Protein AF-A0A7X9R097-F1 (afdb_monomer_lite)

Foldseek 3Di:
DLQVVLVVVCVVCPCCLVPNDDDPVQCPPPHHHDDCVVCVPRSSNVSVVVSVSSVVSHD

Structure (mmCIF, N/CA/C/O backbone):
data_AF-A0A7X9R097-F1
#
_entry.id   AF-A0A7X9R097-F1
#
loop_
_atom_site.group_PDB
_atom_site.id
_atom_site.type_symbol
_atom_site.label_atom_id
_atom_site.label_alt_id
_atom_site.label_comp_id
_atom_site.label_asym_id
_atom_site.label_entity_id
_atom_site.label_seq_id
_atom_site.pdbx_PDB_ins_code
_atom_site.Cartn_x
_atom_site.Cartn_y
_atom_site.Cartn_z
_atom_site.occupancy
_atom_site.B_iso_or_equiv
_atom_site.auth_seq_id
_atom_site.auth_comp_id
_atom_site.auth_asym_id
_atom_site.auth_atom_id
_atom_site.pdbx_PDB_model_num
ATOM 1 N N . MET A 1 1 ? 1.553 7.532 -19.094 1.00 76.12 1 MET A N 1
ATOM 2 C CA . MET A 1 1 ? 1.870 8.075 -17.748 1.00 76.12 1 MET A CA 1
ATOM 3 C C . MET A 1 1 ? 1.608 7.071 -16.632 1.00 76.12 1 MET A C 1
ATOM 5 O O . MET A 1 1 ? 2.522 6.835 -15.854 1.00 76.12 1 MET A O 1
ATOM 9 N N . ARG A 1 2 ? 0.425 6.435 -16.574 1.00 85.00 2 ARG A N 1
ATOM 10 C CA . ARG A 1 2 ? 0.126 5.383 -15.582 1.00 85.00 2 ARG A CA 1
ATOM 11 C C . ARG A 1 2 ? 1.170 4.258 -15.564 1.00 85.00 2 ARG A C 1
ATOM 13 O O . ARG A 1 2 ? 1.680 3.966 -14.491 1.00 85.00 2 ARG A O 1
ATOM 20 N N . ALA A 1 3 ? 1.533 3.717 -16.730 1.00 87.31 3 ALA A N 1
ATOM 21 C CA . ALA A 1 3 ? 2.522 2.642 -16.828 1.00 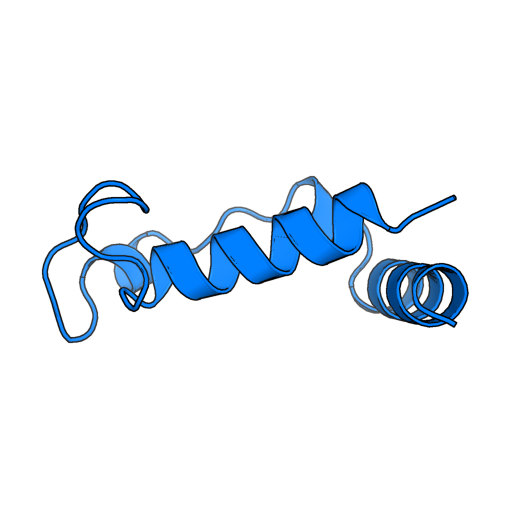87.31 3 ALA A CA 1
ATOM 22 C C . ALA A 1 3 ? 3.906 3.035 -16.298 1.00 87.31 3 ALA A C 1
ATOM 24 O O . ALA A 1 3 ? 4.465 2.343 -15.459 1.00 87.31 3 ALA A O 1
ATOM 25 N N . ALA A 1 4 ? 4.412 4.210 -16.684 1.00 88.94 4 ALA A N 1
ATOM 26 C CA . ALA A 1 4 ? 5.681 4.729 -16.173 1.00 88.94 4 ALA A CA 1
ATOM 27 C C . ALA A 1 4 ? 5.682 4.861 -14.638 1.00 88.94 4 ALA A C 1
ATOM 29 O O . ALA A 1 4 ? 6.608 4.388 -13.988 1.00 88.94 4 ALA A O 1
ATOM 30 N N . LEU A 1 5 ? 4.620 5.429 -14.050 1.00 90.44 5 LEU A N 1
ATOM 31 C CA . LEU A 1 5 ? 4.499 5.553 -12.594 1.00 90.44 5 LEU A CA 1
ATO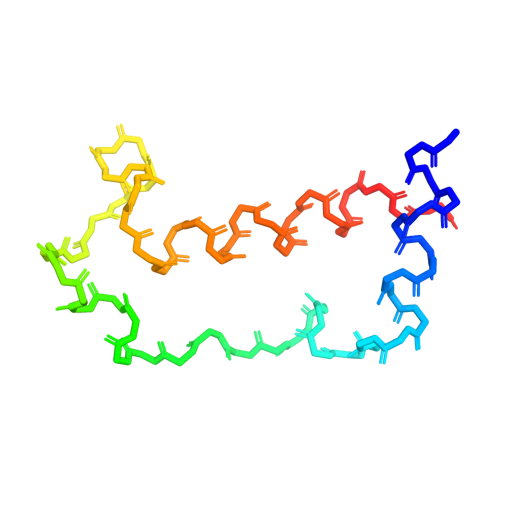M 32 C C . LEU A 1 5 ? 4.414 4.183 -11.906 1.00 90.44 5 LEU A C 1
ATOM 34 O O . LEU A 1 5 ? 5.075 3.966 -10.893 1.00 90.44 5 LEU A O 1
ATOM 38 N N . CYS A 1 6 ? 3.628 3.253 -12.453 1.00 88.88 6 CYS A N 1
ATOM 39 C CA . CYS A 1 6 ? 3.506 1.901 -11.907 1.00 88.88 6 CYS A CA 1
ATOM 40 C C . CYS A 1 6 ? 4.839 1.148 -11.985 1.00 88.88 6 CYS A C 1
ATOM 42 O O . CYS A 1 6 ? 5.226 0.521 -11.005 1.00 88.88 6 CYS A O 1
ATOM 44 N N . ASN A 1 7 ? 5.582 1.294 -13.084 1.00 88.12 7 ASN A N 1
ATOM 45 C CA . ASN A 1 7 ? 6.918 0.726 -13.259 1.00 88.12 7 ASN A CA 1
ATOM 46 C C . ASN A 1 7 ? 7.944 1.330 -12.290 1.00 88.12 7 ASN A C 1
ATOM 48 O O . ASN A 1 7 ? 8.747 0.596 -11.714 1.00 88.12 7 ASN A O 1
ATOM 52 N N . THR A 1 8 ? 7.894 2.639 -12.024 1.00 91.06 8 THR A N 1
ATOM 53 C CA . THR A 1 8 ? 8.739 3.266 -10.994 1.00 91.06 8 THR A CA 1
ATOM 54 C C . THR A 1 8 ? 8.397 2.747 -9.598 1.00 91.06 8 THR A C 1
ATOM 56 O O . THR A 1 8 ? 9.293 2.346 -8.859 1.00 91.06 8 THR A O 1
ATOM 59 N N . LEU A 1 9 ? 7.113 2.698 -9.233 1.00 87.31 9 LEU A N 1
ATOM 60 C CA . LEU A 1 9 ? 6.678 2.170 -7.936 1.00 87.31 9 LEU A CA 1
ATOM 61 C C . LEU A 1 9 ? 7.050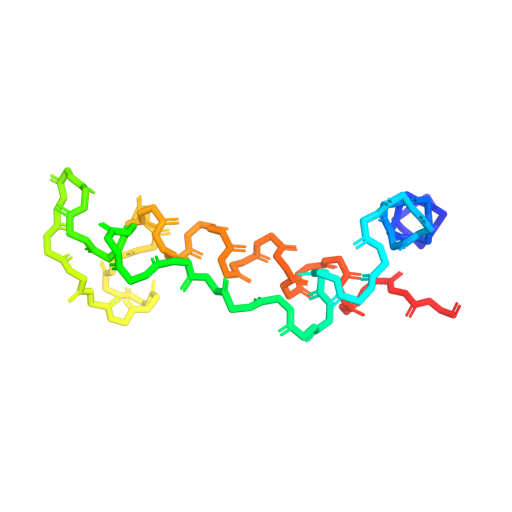 0.691 -7.786 1.00 87.31 9 LEU A C 1
ATOM 63 O O . LEU A 1 9 ? 7.541 0.281 -6.736 1.00 87.31 9 LEU A O 1
ATOM 67 N N . PHE A 1 10 ? 6.886 -0.103 -8.841 1.00 86.56 10 PHE A N 1
ATOM 68 C CA . PHE A 1 10 ? 7.317 -1.493 -8.857 1.00 86.56 10 PHE A CA 1
ATOM 69 C C . PHE A 1 10 ? 8.835 -1.622 -8.712 1.00 86.56 10 PHE A C 1
ATOM 71 O O . PHE A 1 10 ? 9.293 -2.461 -7.951 1.00 86.56 10 PHE A O 1
ATOM 78 N N . THR A 1 11 ? 9.625 -0.754 -9.343 1.00 88.25 11 THR A N 1
ATOM 79 C CA . THR A 1 11 ? 11.088 -0.734 -9.173 1.00 88.25 11 THR A CA 1
ATOM 80 C C . THR A 1 11 ? 11.494 -0.427 -7.728 1.00 88.25 11 THR A C 1
ATOM 82 O O . THR A 1 11 ? 12.396 -1.063 -7.192 1.00 88.25 11 THR A O 1
ATOM 85 N N . VAL A 1 12 ? 10.817 0.521 -7.073 1.00 89.00 12 VAL A N 1
ATOM 86 C CA . VAL A 1 12 ? 11.153 0.959 -5.706 1.00 89.00 12 VAL A CA 1
ATOM 87 C C . VAL A 1 12 ? 10.735 -0.065 -4.652 1.00 89.00 12 VAL A C 1
ATOM 89 O O . VAL A 1 12 ? 11.494 -0.365 -3.734 1.00 89.00 12 VAL A O 1
ATOM 92 N N . PHE A 1 13 ? 9.519 -0.597 -4.755 1.00 85.81 13 PHE A N 1
ATOM 93 C CA . PHE A 1 13 ? 8.955 -1.488 -3.737 1.00 85.81 13 PHE A CA 1
ATOM 94 C C . PHE A 1 13 ? 9.088 -2.979 -4.095 1.00 85.81 13 PHE A C 1
ATOM 96 O O . PHE A 1 13 ? 8.897 -3.846 -3.236 1.00 85.81 13 PHE A O 1
ATOM 103 N N . GLY A 1 14 ? 9.421 -3.292 -5.347 1.00 84.19 14 GLY A N 1
ATOM 104 C CA . GLY A 1 14 ? 9.729 -4.626 -5.850 1.00 84.19 14 GLY A CA 1
ATOM 105 C C . GLY A 1 14 ? 8.645 -5.660 -5.565 1.00 84.19 14 GLY A C 1
ATOM 106 O O . GLY A 1 14 ? 7.435 -5.412 -5.639 1.00 84.19 14 GLY A O 1
ATOM 107 N N . HIS A 1 15 ? 9.101 -6.841 -5.144 1.00 82.69 15 HIS A N 1
ATOM 108 C CA . HIS A 1 15 ? 8.243 -7.957 -4.757 1.00 82.69 15 HIS A CA 1
ATOM 109 C C . HIS A 1 15 ? 7.263 -7.625 -3.626 1.00 82.69 15 HIS A C 1
ATOM 111 O O . HIS A 1 15 ? 6.296 -8.357 -3.454 1.00 82.69 15 HIS A O 1
ATOM 117 N N . ARG A 1 16 ? 7.431 -6.530 -2.873 1.00 82.81 16 ARG A N 1
ATOM 118 C CA . ARG A 1 16 ? 6.468 -6.139 -1.834 1.00 82.81 16 ARG A CA 1
ATOM 119 C C . ARG A 1 16 ? 5.138 -5.646 -2.415 1.00 82.81 16 ARG A C 1
ATOM 121 O O . ARG A 1 16 ? 4.120 -5.746 -1.741 1.00 82.81 16 ARG A O 1
ATOM 128 N N . ILE A 1 17 ? 5.115 -5.167 -3.659 1.00 82.31 17 ILE A N 1
ATOM 129 C CA . ILE A 1 17 ? 3.863 -4.817 -4.350 1.00 82.31 17 ILE A CA 1
ATOM 130 C C . ILE A 1 17 ? 3.192 -6.055 -4.959 1.00 82.31 17 ILE A C 1
ATOM 132 O O . ILE A 1 17 ? 1.969 -6.163 -4.915 1.00 82.31 17 ILE A O 1
ATOM 136 N N . CYS A 1 18 ? 3.965 -7.008 -5.492 1.00 75.81 18 CYS A N 1
ATOM 137 C CA . CYS A 1 18 ? 3.409 -8.228 -6.096 1.00 75.81 18 CYS A CA 1
ATOM 138 C C . CYS A 1 18 ? 3.047 -9.315 -5.076 1.00 75.81 18 CYS A C 1
ATOM 140 O O . CYS A 1 18 ? 1.994 -9.938 -5.190 1.00 75.81 18 CYS A O 1
ATOM 142 N N . CYS A 1 19 ? 3.913 -9.533 -4.091 1.00 80.06 19 CYS A N 1
ATOM 143 C CA . CYS A 1 19 ? 3.874 -10.654 -3.150 1.00 80.06 19 CYS A CA 1
ATOM 144 C C . CYS A 1 19 ? 3.826 -10.201 -1.683 1.00 80.06 19 CYS A C 1
ATOM 146 O O . CYS A 1 19 ? 3.775 -11.037 -0.782 1.00 80.06 19 CYS A O 1
ATOM 148 N N . GLY A 1 20 ? 3.898 -8.893 -1.414 1.00 84.19 20 GLY A N 1
ATOM 149 C CA . GLY A 1 20 ? 3.914 -8.387 -0.048 1.00 84.19 20 GLY A CA 1
ATOM 150 C C . GLY A 1 20 ? 2.571 -8.608 0.625 1.00 84.19 20 GLY A C 1
ATOM 151 O O . GLY A 1 20 ? 1.562 -8.020 0.234 1.00 84.19 20 GLY A O 1
ATOM 152 N N . ARG A 1 21 ? 2.582 -9.435 1.671 1.00 86.38 21 ARG A N 1
ATOM 153 C CA . ARG A 1 21 ? 1.426 -9.643 2.537 1.00 86.38 21 ARG A CA 1
ATOM 154 C C . ARG A 1 21 ? 1.046 -8.320 3.199 1.00 86.38 21 ARG A C 1
ATOM 156 O O . ARG A 1 21 ? 1.879 -7.679 3.842 1.00 86.38 21 ARG A O 1
ATOM 163 N N . ILE A 1 22 ? -0.220 -7.939 3.062 1.00 89.31 22 ILE A N 1
ATOM 164 C CA . ILE A 1 22 ? -0.795 -6.836 3.828 1.00 89.31 22 ILE A CA 1
ATOM 165 C C . ILE A 1 22 ? -0.852 -7.289 5.295 1.00 89.31 22 ILE A C 1
ATOM 167 O O . ILE A 1 22 ? -1.384 -8.371 5.564 1.00 89.31 22 ILE A O 1
ATOM 171 N N . PRO A 1 23 ? -0.269 -6.532 6.242 1.00 89.31 23 PRO A N 1
ATOM 172 C CA . PRO A 1 23 ? -0.269 -6.925 7.643 1.00 89.31 23 PRO A CA 1
ATOM 173 C C . PRO A 1 23 ? -1.690 -7.096 8.176 1.00 89.31 23 PRO A C 1
ATOM 175 O O . PRO A 1 23 ? -2.536 -6.229 7.975 1.00 89.31 23 PRO A O 1
ATOM 178 N N . GLU A 1 24 ? -1.938 -8.187 8.895 1.00 89.56 24 GLU A N 1
ATOM 179 C CA . GLU A 1 24 ? -3.284 -8.539 9.358 1.00 89.56 24 GLU A CA 1
ATOM 180 C C . GLU A 1 24 ? -3.889 -7.477 10.279 1.00 89.56 24 GLU A C 1
ATOM 182 O O . GLU A 1 24 ? -5.073 -7.189 10.182 1.00 89.56 24 GLU A O 1
ATOM 187 N N . TRP A 1 25 ? -3.065 -6.803 11.090 1.00 90.44 25 TRP A N 1
ATOM 188 C CA . TRP A 1 25 ? -3.534 -5.731 11.971 1.00 90.44 25 TRP A CA 1
ATOM 189 C C . TRP A 1 25 ? -4.270 -4.613 11.219 1.00 90.44 25 TRP A C 1
ATOM 191 O O . TRP A 1 25 ? -5.161 -3.994 11.788 1.00 90.44 25 TRP A O 1
ATOM 201 N N . THR A 1 26 ? -3.951 -4.379 9.940 1.00 91.56 26 THR A N 1
ATOM 202 C CA . THR A 1 26 ? -4.616 -3.348 9.123 1.00 91.56 26 THR A CA 1
ATOM 203 C C . THR A 1 26 ? -6.084 -3.658 8.835 1.00 91.56 26 THR A C 1
ATOM 205 O O . THR A 1 26 ? -6.839 -2.735 8.541 1.00 91.56 26 THR A O 1
ATOM 208 N N . ALA A 1 27 ? -6.500 -4.921 8.963 1.00 90.50 27 ALA A N 1
ATOM 209 C CA . ALA A 1 27 ? -7.896 -5.331 8.863 1.00 90.50 27 ALA A CA 1
ATOM 210 C C . ALA A 1 27 ? -8.747 -4.726 9.994 1.00 90.50 27 ALA A C 1
ATOM 212 O O . ALA A 1 27 ? -9.918 -4.431 9.793 1.00 90.50 27 ALA A O 1
ATOM 213 N N . TYR A 1 28 ? -8.150 -4.468 11.159 1.00 91.50 28 TYR A N 1
ATOM 214 C CA . TYR A 1 28 ? -8.880 -4.095 12.375 1.00 91.50 28 TYR A CA 1
ATOM 215 C C . TYR A 1 28 ? -8.767 -2.604 12.734 1.00 91.50 28 TYR A C 1
ATOM 217 O O . TYR A 1 28 ? -9.184 -2.184 13.813 1.00 91.50 28 TYR A O 1
ATOM 225 N N . VAL A 1 29 ? -8.167 -1.780 11.869 1.00 87.50 29 VAL A N 1
ATOM 226 C CA . VAL A 1 29 ? -7.933 -0.358 12.161 1.00 87.50 29 VAL A CA 1
ATOM 227 C C . VAL A 1 29 ? -9.138 0.480 11.759 1.00 87.50 29 VAL A C 1
ATOM 229 O O . VAL A 1 29 ? -9.473 0.586 10.580 1.00 87.50 29 VAL A O 1
ATOM 232 N N . GLY A 1 30 ? -9.742 1.143 12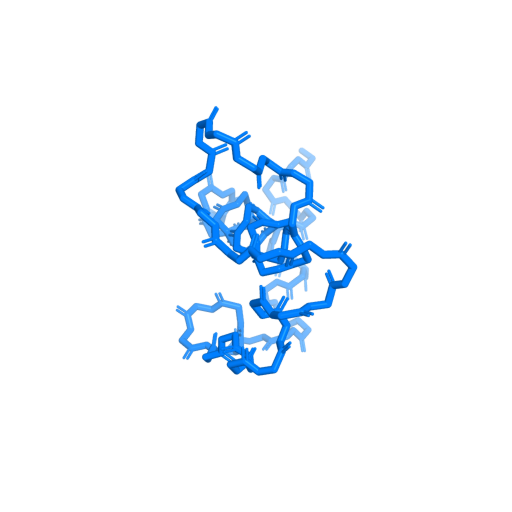.746 1.00 82.62 30 GLY A N 1
ATOM 233 C CA . GLY A 1 30 ? -10.810 2.132 12.564 1.00 82.62 30 GLY A CA 1
ATOM 234 C C . GLY A 1 30 ? -12.189 1.541 12.259 1.00 82.62 30 GLY A C 1
ATOM 235 O O . GLY A 1 30 ? -13.190 2.140 12.635 1.00 82.62 30 GLY A O 1
ATOM 236 N N . GLN A 1 31 ? -12.248 0.372 11.624 1.00 84.31 31 GLN A N 1
ATOM 237 C CA . GLN A 1 31 ? -13.464 -0.404 11.383 1.00 84.31 31 GLN A CA 1
ATOM 238 C C . GLN A 1 31 ? -13.113 -1.890 11.256 1.00 84.31 31 GLN A C 1
ATOM 240 O O . GLN A 1 31 ? -11.982 -2.222 10.894 1.00 84.31 31 GLN A O 1
ATOM 245 N N . GLU A 1 32 ? -14.073 -2.772 11.534 1.00 87.94 32 GLU A N 1
ATOM 246 C CA . GLU A 1 32 ? -13.931 -4.202 11.251 1.00 87.94 32 GLU A CA 1
ATOM 247 C C . GLU A 1 32 ? -13.716 -4.424 9.749 1.00 87.94 32 GLU A C 1
ATOM 249 O O . GLU A 1 32 ? -14.177 -3.646 8.905 1.00 87.94 32 GLU A O 1
ATOM 254 N N . TRP A 1 33 ? -12.949 -5.453 9.406 1.00 90.94 33 TRP A N 1
ATOM 255 C CA . TRP A 1 33 ? -12.720 -5.785 8.012 1.00 90.94 33 TRP A CA 1
ATOM 256 C C . TRP A 1 33 ? -13.950 -6.445 7.398 1.00 90.94 33 TRP A C 1
ATOM 258 O O . TRP A 1 33 ? -14.495 -7.397 7.945 1.00 90.94 33 TRP A O 1
ATOM 268 N N . ASP A 1 34 ? -14.310 -5.977 6.208 1.00 91.56 34 ASP A N 1
ATOM 269 C CA . ASP A 1 34 ? -15.273 -6.621 5.321 1.00 91.56 34 ASP A CA 1
ATOM 270 C C . ASP A 1 34 ? -14.722 -6.563 3.888 1.00 91.56 34 ASP A C 1
ATOM 272 O O . ASP A 1 34 ? -13.732 -5.888 3.585 1.00 91.56 34 ASP A O 1
ATOM 276 N N . THR A 1 35 ? -15.376 -7.266 2.980 1.00 90.94 35 THR A N 1
ATOM 277 C CA . THR A 1 35 ? -15.177 -7.210 1.541 1.00 90.94 35 THR A CA 1
ATOM 278 C C . THR A 1 35 ? -15.136 -5.774 1.010 1.00 90.94 35 THR A C 1
ATOM 280 O O . THR A 1 35 ? -15.822 -4.866 1.486 1.00 90.94 35 THR A O 1
ATOM 283 N N . TYR A 1 36 ? -14.343 -5.567 -0.044 1.00 87.25 36 TYR A N 1
ATOM 284 C CA . TYR A 1 36 ? -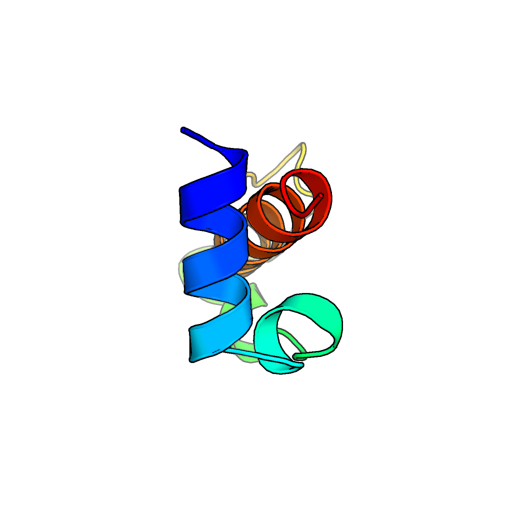14.130 -4.251 -0.657 1.00 87.25 36 TYR A CA 1
ATOM 285 C C . TYR A 1 36 ? -15.431 -3.524 -1.047 1.00 87.25 36 TYR A C 1
ATOM 287 O O . TYR A 1 36 ? -15.491 -2.299 -0.988 1.00 87.25 36 TYR A O 1
ATOM 295 N N . HIS A 1 37 ? -16.473 -4.263 -1.435 1.00 90.50 37 HIS A N 1
ATOM 296 C CA . HIS A 1 37 ? -17.764 -3.685 -1.816 1.00 90.50 37 HIS A CA 1
ATOM 297 C C . HIS A 1 37 ? -18.550 -3.118 -0.627 1.00 90.50 37 HIS A C 1
ATOM 299 O O . HIS A 1 37 ? -19.361 -2.218 -0.825 1.00 90.50 37 HIS A O 1
ATOM 305 N N . VAL A 1 38 ? -18.296 -3.622 0.583 1.00 91.94 38 VAL A N 1
ATOM 306 C CA . VAL A 1 38 ? -18.969 -3.201 1.816 1.00 91.94 38 VAL A CA 1
ATOM 307 C C . VAL A 1 38 ? -18.146 -2.139 2.546 1.00 91.94 38 VAL A C 1
ATOM 309 O O . VAL A 1 38 ? -18.671 -1.082 2.888 1.00 91.94 38 VAL A O 1
ATOM 312 N N . ALA A 1 39 ? -16.840 -2.370 2.719 1.00 90.56 39 ALA A N 1
ATOM 313 C CA . ALA A 1 39 ? -15.945 -1.485 3.467 1.00 90.56 39 ALA A CA 1
ATOM 314 C C . ALA A 1 39 ? -14.749 -1.009 2.615 1.00 90.56 39 ALA A C 1
ATOM 316 O O . ALA A 1 39 ? -13.593 -1.320 2.924 1.00 90.56 39 ALA A O 1
ATOM 317 N N . PRO A 1 40 ? -14.968 -0.224 1.541 1.00 88.44 40 PRO A N 1
ATOM 318 C CA . PRO A 1 40 ? -13.901 0.171 0.613 1.00 88.44 40 PRO A CA 1
ATOM 319 C C . PRO A 1 40 ? -12.808 1.027 1.267 1.00 88.44 40 PRO A C 1
ATOM 321 O O . PRO A 1 40 ? -11.685 1.083 0.766 1.00 88.44 40 PRO A O 1
ATOM 324 N N . TRP A 1 41 ? -13.139 1.689 2.378 1.00 89.62 41 TRP A N 1
ATOM 325 C CA . TRP A 1 41 ? -12.251 2.584 3.120 1.00 89.62 41 TRP A CA 1
ATOM 326 C C . TRP A 1 41 ? -11.571 1.921 4.321 1.00 89.62 41 TRP A C 1
ATOM 328 O O . TRP A 1 41 ? -10.819 2.590 5.029 1.00 89.62 41 TRP A O 1
ATOM 338 N N . ASN A 1 42 ? -11.805 0.626 4.565 1.00 93.25 42 ASN A N 1
ATOM 339 C CA . ASN A 1 42 ? -11.012 -0.114 5.544 1.00 93.25 42 ASN A CA 1
ATOM 340 C C . ASN A 1 42 ? -9.536 -0.079 5.113 1.00 93.25 42 ASN A C 1
ATOM 342 O O . ASN A 1 42 ? -9.230 -0.220 3.925 1.00 93.25 42 ASN A O 1
ATOM 346 N N . LEU A 1 43 ? -8.620 0.129 6.065 1.00 92.38 43 LEU A N 1
ATOM 347 C CA . LEU A 1 43 ? -7.199 0.329 5.771 1.00 92.38 43 LEU A CA 1
ATOM 348 C C . LEU A 1 43 ? -6.614 -0.830 4.953 1.00 92.38 43 LEU A C 1
ATOM 350 O O . LEU A 1 43 ? -5.874 -0.594 3.996 1.00 92.38 43 LEU A O 1
ATOM 354 N N . TYR A 1 44 ? -6.999 -2.065 5.269 1.00 93.31 44 TYR A N 1
ATOM 355 C CA . TYR A 1 44 ? -6.617 -3.241 4.495 1.00 93.31 44 TYR A CA 1
ATOM 356 C C . TYR A 1 44 ? -7.057 -3.123 3.029 1.00 93.31 44 TYR A C 1
ATOM 358 O O . TYR A 1 44 ? -6.251 -3.298 2.114 1.00 93.31 44 TYR A O 1
ATOM 366 N N . ASN A 1 45 ? -8.325 -2.779 2.794 1.00 93.56 45 ASN A N 1
ATOM 367 C CA . ASN A 1 45 ? -8.912 -2.679 1.456 1.00 93.56 45 ASN A CA 1
ATOM 368 C C . ASN A 1 45 ? -8.317 -1.527 0.637 1.00 93.56 45 ASN A C 1
ATOM 370 O O . ASN A 1 45 ? -8.121 -1.663 -0.573 1.00 93.56 45 ASN A O 1
ATOM 374 N N . VAL A 1 46 ? -7.958 -0.421 1.290 1.00 92.25 46 VAL A N 1
ATOM 375 C CA . VAL A 1 46 ? -7.241 0.695 0.659 1.00 92.25 46 VAL A CA 1
ATOM 376 C C . VAL A 1 46 ? -5.854 0.248 0.194 1.00 92.25 46 VAL A C 1
ATOM 378 O O . VAL A 1 46 ? -5.501 0.460 -0.969 1.00 92.25 46 VAL A O 1
ATOM 381 N N . ILE A 1 47 ? -5.082 -0.417 1.061 1.00 91.81 47 ILE A N 1
ATOM 382 C CA . ILE A 1 47 ? -3.748 -0.932 0.713 1.00 91.81 47 ILE A CA 1
ATOM 383 C C . ILE A 1 47 ? -3.852 -1.953 -0.426 1.00 91.81 47 ILE A C 1
ATOM 385 O O . ILE A 1 47 ? -3.111 -1.867 -1.408 1.00 91.81 47 ILE A O 1
ATOM 389 N N . TRP A 1 48 ? -4.809 -2.878 -0.336 1.00 91.88 48 TRP A N 1
ATOM 390 C CA . TRP A 1 48 ? -5.076 -3.877 -1.369 1.00 91.88 48 TRP A CA 1
ATOM 391 C C . TRP A 1 48 ? -5.413 -3.236 -2.719 1.00 91.88 48 TRP A C 1
ATOM 393 O O . TRP A 1 48 ? -4.885 -3.643 -3.758 1.00 91.88 48 TRP A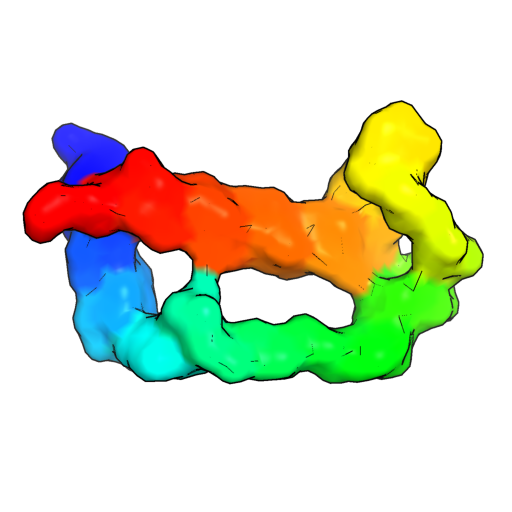 O 1
ATOM 403 N N . ARG A 1 49 ? -6.251 -2.195 -2.727 1.00 91.75 49 ARG A N 1
ATOM 404 C CA . ARG A 1 49 ? -6.627 -1.480 -3.951 1.00 91.75 49 ARG A CA 1
ATOM 405 C C . ARG A 1 49 ? -5.427 -0.788 -4.594 1.00 91.75 49 ARG A C 1
ATOM 407 O O . ARG A 1 49 ? -5.285 -0.838 -5.815 1.00 91.75 49 ARG A O 1
ATOM 414 N N . ILE A 1 50 ? -4.553 -0.180 -3.792 1.00 90.38 50 ILE A N 1
ATOM 415 C CA . ILE A 1 50 ? -3.314 0.443 -4.276 1.00 90.38 50 ILE A CA 1
ATOM 416 C C . ILE A 1 50 ? -2.389 -0.619 -4.888 1.00 90.38 50 ILE A C 1
ATOM 418 O O . ILE A 1 50 ? -1.921 -0.433 -6.011 1.00 90.38 50 ILE A O 1
ATOM 422 N N . GLN A 1 51 ? -2.179 -1.756 -4.211 1.00 90.81 51 GLN A N 1
ATOM 423 C CA . GLN A 1 51 ? -1.368 -2.857 -4.749 1.00 90.81 51 GLN A CA 1
ATOM 424 C C . GLN A 1 51 ? -1.910 -3.365 -6.096 1.00 90.81 51 GLN A C 1
ATOM 426 O O . GLN A 1 51 ? -1.143 -3.508 -7.048 1.00 90.81 51 GLN A O 1
ATOM 431 N N . ASN A 1 52 ? -3.226 -3.577 -6.217 1.00 89.88 52 ASN A N 1
ATOM 432 C CA . ASN A 1 52 ? -3.841 -4.018 -7.474 1.00 89.88 52 ASN A CA 1
ATOM 433 C C . ASN A 1 52 ? -3.742 -2.975 -8.589 1.00 89.88 52 ASN A C 1
ATOM 435 O O . ASN A 1 52 ? -3.487 -3.333 -9.737 1.00 89.88 52 ASN A O 1
ATOM 439 N N . TRP A 1 53 ? -3.914 -1.690 -8.273 1.00 90.75 53 TRP A N 1
ATOM 440 C CA . TRP A 1 53 ? -3.825 -0.627 -9.273 1.00 90.75 53 TRP A CA 1
ATOM 441 C C . TRP A 1 53 ? -2.429 -0.523 -9.890 1.00 90.75 53 TRP A C 1
ATOM 443 O O . TRP A 1 53 ? -2.328 -0.344 -11.108 1.00 90.75 53 TRP A O 1
ATOM 453 N N . ILE A 1 54 ? -1.388 -0.669 -9.058 1.00 89.00 54 ILE A N 1
ATOM 454 C CA . ILE A 1 54 ? 0.009 -0.673 -9.501 1.00 89.00 54 ILE A CA 1
ATOM 455 C C . ILE A 1 54 ? 0.276 -1.920 -10.343 1.00 89.00 54 ILE A C 1
ATOM 457 O O . ILE A 1 54 ? 0.747 -1.794 -11.466 1.00 89.00 54 ILE A O 1
ATOM 461 N N . ARG A 1 55 ? -0.089 -3.113 -9.851 1.00 87.50 55 ARG A N 1
ATOM 462 C CA . ARG A 1 55 ? 0.101 -4.380 -10.582 1.00 87.50 55 ARG A CA 1
ATOM 463 C C . ARG A 1 55 ? -0.578 -4.377 -11.948 1.00 87.50 55 ARG A C 1
ATOM 465 O O . ARG A 1 55 ? 0.038 -4.760 -12.929 1.00 87.50 55 ARG A O 1
ATOM 472 N N . GLY A 1 56 ? -1.826 -3.917 -12.020 1.00 88.62 56 GLY A N 1
ATOM 473 C CA . GLY A 1 56 ? -2.580 -3.827 -13.272 1.00 88.62 56 GLY A CA 1
ATOM 474 C C . GLY A 1 56 ? -2.190 -2.645 -14.163 1.00 88.62 56 GLY A C 1
ATOM 475 O O . GLY A 1 56 ? -2.902 -2.357 -15.120 1.00 88.62 56 GLY A O 1
ATOM 476 N N . GLY A 1 57 ? -1.149 -1.893 -13.803 1.00 85.44 57 GLY A N 1
ATOM 477 C CA . GLY A 1 57 ? -0.583 -0.826 -14.621 1.00 85.44 57 GLY A CA 1
ATOM 478 C C . GLY A 1 57 ? 0.878 -1.059 -14.999 1.00 85.44 57 GLY A C 1
ATOM 479 O O . GLY A 1 57 ? 1.445 -0.176 -15.625 1.00 85.44 57 GLY A O 1
ATOM 480 N N . VAL A 1 58 ? 1.490 -2.176 -14.599 1.00 83.56 58 VAL A N 1
ATOM 481 C CA . VAL A 1 58 ? 2.817 -2.590 -15.082 1.00 83.56 58 VAL A CA 1
ATOM 482 C C . VAL A 1 58 ? 2.655 -3.150 -16.500 1.00 83.56 58 VAL A C 1
ATOM 484 O O . VAL A 1 58 ? 1.761 -3.964 -16.723 1.00 83.56 58 VAL A O 1
ATOM 487 N N . ASP A 1 59 ? 3.507 -2.685 -17.415 1.00 69.88 59 ASP A N 1
ATOM 488 C CA . ASP A 1 59 ? 3.644 -3.128 -18.815 1.00 69.88 59 ASP A CA 1
ATOM 489 C C . ASP A 1 59 ? 5.018 -3.781 -19.003 1.00 69.88 59 ASP A C 1
ATOM 491 O O . ASP A 1 59 ? 6.000 -3.186 -18.487 1.00 69.88 59 ASP A O 1
#

Secondary structure (DSSP, 8-state):
-HHHHHHHHHHHHTHHHHT-PPPGGGGGSSS----TTT-TTSHHHHHHHHHHHHHTT--

pLDDT: mean 87.86, std 4.51, range [69.88, 93.56]

Radius of gyration: 12.55 Å; chains: 1; bounding box: 30×19×31 Å

Sequence (59 aa):
MRAALCNTLFTVFGHRICCGRIPEWTAYVGQEWDTYHVAPWNLYNVIWRIQNWIRGGVD